Protein AF-A0A3D4I2T9-F1 (afdb_monomer_lite)

pLDDT: mean 94.89, std 4.7, range [67.44, 98.5]

Structure (mmCIF, N/CA/C/O backbone):
data_AF-A0A3D4I2T9-F1
#
_entry.id   AF-A0A3D4I2T9-F1
#
loop_
_atom_site.group_PDB
_atom_site.id
_atom_site.type_symbol
_atom_site.label_atom_id
_atom_site.label_alt_id
_atom_site.label_comp_id
_atom_site.label_asym_id
_atom_site.label_entity_id
_atom_site.label_seq_id
_atom_site.pdbx_PDB_ins_code
_atom_site.Cartn_x
_atom_site.Cartn_y
_atom_site.Cartn_z
_atom_site.occupancy
_atom_site.B_iso_or_equiv
_atom_site.auth_seq_id
_atom_site.auth_comp_id
_atom_site.auth_asym_id
_atom_site.auth_atom_id
_atom_site.pdbx_PDB_model_num
ATOM 1 N N . VAL A 1 1 ? -16.114 -16.164 5.111 1.00 92.69 1 VAL A N 1
ATOM 2 C CA . VAL A 1 1 ? -15.596 -15.105 4.205 1.00 92.69 1 VAL A CA 1
ATOM 3 C C . VAL A 1 1 ? -16.490 -14.908 2.985 1.00 92.69 1 VAL A C 1
ATOM 5 O O . VAL A 1 1 ? -16.882 -13.775 2.762 1.00 92.69 1 VAL A O 1
ATOM 8 N N . ALA A 1 2 ? -16.871 -15.963 2.248 1.00 97.06 2 ALA A N 1
ATOM 9 C CA . ALA A 1 2 ? -17.745 -15.844 1.067 1.00 97.06 2 ALA A CA 1
ATOM 10 C C . ALA A 1 2 ? -19.031 -15.025 1.317 1.00 97.06 2 ALA A C 1
ATOM 12 O O . ALA A 1 2 ? -19.339 -14.123 0.550 1.00 97.06 2 ALA A O 1
ATOM 13 N N . GLU A 1 3 ? -19.716 -15.266 2.438 1.00 97.38 3 GLU A N 1
ATOM 14 C CA . GLU A 1 3 ? -20.915 -14.512 2.836 1.00 97.38 3 GLU A CA 1
ATOM 15 C C . GLU A 1 3 ? -20.654 -13.009 3.044 1.00 97.38 3 GLU A C 1
ATOM 17 O O . GLU A 1 3 ? -21.443 -12.178 2.608 1.00 97.38 3 GLU A O 1
ATOM 22 N N . ILE A 1 4 ? -19.527 -12.648 3.669 1.00 97.69 4 ILE A N 1
ATOM 23 C CA . ILE A 1 4 ? -19.146 -11.245 3.909 1.00 97.69 4 ILE A CA 1
ATOM 24 C C . ILE A 1 4 ? -18.911 -10.535 2.576 1.00 97.69 4 ILE A C 1
ATOM 26 O O . ILE A 1 4 ? -19.383 -9.419 2.383 1.00 97.69 4 ILE A O 1
ATOM 30 N N . ILE A 1 5 ? -18.210 -11.195 1.649 1.00 98.12 5 ILE A N 1
ATOM 31 C CA . ILE A 1 5 ? -17.947 -10.653 0.312 1.00 98.12 5 ILE A CA 1
ATOM 32 C C . ILE A 1 5 ? -19.263 -10.415 -0.430 1.00 98.12 5 ILE A C 1
ATOM 34 O O . ILE A 1 5 ? -19.451 -9.340 -0.994 1.00 98.12 5 ILE A O 1
ATOM 38 N N . GLU A 1 6 ? -20.180 -11.384 -0.402 1.00 98.25 6 GLU A N 1
ATOM 39 C CA . GLU A 1 6 ? -21.478 -11.247 -1.065 1.00 98.25 6 GLU A CA 1
ATOM 40 C C . GLU A 1 6 ? -22.294 -10.092 -0.480 1.00 98.25 6 GLU A C 1
ATOM 42 O O . GLU A 1 6 ? -22.838 -9.269 -1.211 1.00 98.25 6 GLU A O 1
ATOM 47 N N . ASN A 1 7 ? -22.318 -9.974 0.845 1.00 98.06 7 ASN A N 1
ATOM 48 C CA . ASN A 1 7 ? -23.051 -8.919 1.530 1.00 98.06 7 ASN A CA 1
ATOM 49 C C . ASN A 1 7 ? -22.484 -7.525 1.205 1.00 98.06 7 ASN A C 1
ATOM 51 O O . ASN A 1 7 ? -23.238 -6.625 0.839 1.00 98.06 7 ASN A O 1
ATOM 55 N N . VAL A 1 8 ? -21.155 -7.359 1.232 1.00 98.06 8 VAL A N 1
ATOM 56 C CA . VAL A 1 8 ? -20.498 -6.102 0.824 1.00 98.06 8 VAL A CA 1
ATOM 57 C C . VAL A 1 8 ? -20.760 -5.790 -0.649 1.00 98.06 8 VAL A C 1
ATOM 59 O O . VAL A 1 8 ? -20.977 -4.633 -0.997 1.00 98.06 8 VAL A O 1
ATOM 62 N N . ARG A 1 9 ? -20.811 -6.802 -1.522 1.00 97.94 9 ARG A N 1
ATOM 63 C CA . ARG A 1 9 ? -21.143 -6.611 -2.940 1.00 97.94 9 ARG A CA 1
ATOM 64 C C . ARG A 1 9 ? -22.574 -6.106 -3.146 1.00 97.94 9 ARG A C 1
ATOM 66 O O . ARG A 1 9 ? -22.787 -5.269 -4.016 1.00 97.94 9 ARG A O 1
ATOM 73 N N . LEU A 1 10 ? -23.536 -6.611 -2.373 1.00 98.31 10 LEU A N 1
ATOM 74 C CA . LEU A 1 10 ? -24.955 -6.261 -2.507 1.00 98.31 10 LEU A CA 1
ATOM 75 C C . LEU A 1 10 ? -25.326 -4.951 -1.802 1.00 98.31 10 LEU A C 1
ATOM 77 O O . LEU A 1 10 ? -26.204 -4.233 -2.274 1.00 98.31 10 LEU A O 1
ATOM 81 N N . HIS A 1 11 ? -24.673 -4.643 -0.681 1.00 97.88 11 HIS A N 1
ATOM 82 C CA . HIS A 1 11 ? -25.089 -3.570 0.229 1.00 97.88 11 HIS A CA 1
ATOM 83 C C . HIS A 1 11 ? -24.014 -2.497 0.478 1.00 97.88 11 HIS A C 1
ATOM 85 O O . HIS A 1 11 ? -24.264 -1.537 1.206 1.00 97.88 11 HIS A O 1
ATOM 91 N N . GLY A 1 12 ? -22.826 -2.627 -0.121 1.00 97.31 12 GLY A N 1
ATOM 92 C CA . GLY A 1 12 ? -21.783 -1.597 -0.127 1.00 97.31 12 GLY A CA 1
ATOM 93 C C . GLY A 1 12 ? -21.389 -1.097 1.267 1.00 97.31 12 GLY A C 1
ATOM 94 O O . GLY A 1 12 ? -21.145 -1.884 2.187 1.00 97.31 12 GLY A O 1
ATOM 95 N N . ASP A 1 13 ? -21.342 0.228 1.423 1.00 96.00 13 ASP A N 1
ATOM 96 C CA . ASP A 1 13 ? -20.900 0.907 2.648 1.00 96.00 13 ASP A CA 1
ATOM 97 C C . ASP A 1 13 ? -21.744 0.562 3.877 1.00 96.00 13 ASP A C 1
ATOM 99 O O . ASP A 1 13 ? -21.235 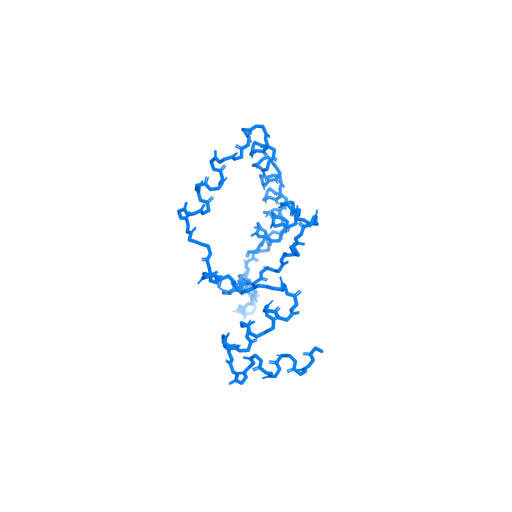0.549 4.999 1.00 96.00 13 ASP A O 1
ATOM 103 N N . GLU A 1 14 ? -23.026 0.239 3.697 1.00 96.19 14 GLU A N 1
ATOM 104 C CA . GLU A 1 14 ? -23.876 -0.172 4.810 1.00 96.19 14 GLU A CA 1
ATOM 105 C C . GLU A 1 14 ? -23.381 -1.489 5.422 1.00 96.19 14 GLU A C 1
ATOM 107 O O . GLU A 1 14 ? -23.241 -1.599 6.645 1.00 96.19 14 GLU A O 1
ATOM 112 N N . ALA A 1 15 ? -23.056 -2.472 4.577 1.00 97.44 15 ALA A N 1
ATOM 113 C CA . ALA A 1 15 ? -22.465 -3.729 5.020 1.00 97.44 15 ALA A CA 1
ATOM 114 C C . ALA A 1 15 ? -21.093 -3.510 5.656 1.00 97.44 15 ALA A C 1
ATOM 116 O O . ALA A 1 15 ? -20.822 -4.081 6.714 1.00 97.44 15 ALA A O 1
ATOM 117 N N . LEU A 1 16 ? -20.256 -2.651 5.063 1.00 96.31 16 LEU A N 1
ATOM 118 C CA . LEU A 1 16 ? -18.954 -2.304 5.633 1.00 96.31 16 LEU A CA 1
ATOM 119 C C . LEU A 1 16 ? -19.103 -1.743 7.048 1.00 96.31 16 LEU A C 1
ATOM 121 O O . LEU A 1 16 ? -18.505 -2.289 7.969 1.00 96.31 16 LEU A O 1
ATOM 125 N N . ARG A 1 17 ? -19.969 -0.745 7.267 1.00 95.81 17 ARG A N 1
ATOM 126 C CA . ARG A 1 17 ? -20.198 -0.169 8.606 1.00 95.81 17 ARG A CA 1
ATOM 127 C C . ARG A 1 17 ? -20.686 -1.214 9.611 1.00 95.81 17 ARG A C 1
ATOM 129 O O . ARG A 1 17 ? -20.225 -1.216 10.752 1.00 95.81 17 ARG A O 1
ATOM 136 N N . ARG A 1 18 ? -21.583 -2.121 9.202 1.00 96.88 18 ARG A N 1
ATOM 137 C CA . ARG A 1 18 ? -22.066 -3.220 10.060 1.00 96.88 18 ARG A CA 1
ATOM 138 C C . ARG A 1 18 ? -20.934 -4.176 10.448 1.00 96.88 18 ARG A C 1
ATOM 140 O O . ARG A 1 18 ? -20.826 -4.537 11.618 1.00 96.88 18 ARG A O 1
ATOM 147 N N . TYR A 1 19 ? -20.087 -4.575 9.498 1.00 97.31 19 TYR A N 1
ATOM 148 C CA . TYR A 1 19 ? -18.957 -5.465 9.777 1.00 97.31 19 TYR A CA 1
ATOM 149 C C . TYR A 1 19 ? -17.852 -4.779 10.580 1.00 97.31 19 TYR A C 1
ATOM 151 O O . TYR A 1 19 ? -17.332 -5.394 11.506 1.00 97.31 19 TYR A O 1
ATOM 159 N N . THR A 1 20 ? -17.556 -3.509 10.308 1.00 96.06 20 THR A N 1
ATOM 160 C CA . THR A 1 20 ? -16.637 -2.692 11.110 1.00 96.06 20 THR A CA 1
ATOM 161 C C . THR A 1 20 ? -17.121 -2.589 12.556 1.00 96.06 20 THR A C 1
ATOM 163 O O . THR A 1 20 ? -16.359 -2.862 13.474 1.00 96.06 20 THR A O 1
ATOM 166 N N . LEU A 1 21 ? -18.409 -2.314 12.800 1.00 96.56 21 LEU A N 1
ATOM 167 C CA . LEU A 1 21 ? -18.945 -2.328 14.167 1.00 96.56 21 LEU A CA 1
ATOM 168 C C . LEU A 1 21 ? -18.805 -3.708 14.827 1.00 96.56 21 LEU A C 1
ATOM 170 O O . LEU A 1 21 ? -18.450 -3.799 15.998 1.00 96.56 21 LEU A O 1
ATOM 174 N N . LYS A 1 22 ? -19.087 -4.778 14.076 1.00 96.94 22 LYS A N 1
ATOM 175 C CA . LYS A 1 22 ? -19.057 -6.158 14.576 1.00 96.94 22 LYS A CA 1
ATOM 176 C C . LYS A 1 22 ? -17.649 -6.633 14.944 1.00 96.94 22 LYS A C 1
ATOM 178 O O . LYS A 1 22 ? -17.508 -7.327 15.946 1.00 96.94 22 LYS A O 1
ATOM 183 N N . PHE A 1 23 ? -16.646 -6.331 14.122 1.00 95.19 23 PHE A N 1
ATOM 184 C CA . PHE A 1 23 ? -15.286 -6.857 14.282 1.00 95.19 23 PHE A CA 1
ATOM 185 C C . PHE A 1 23 ? -14.338 -5.877 14.977 1.00 95.19 23 PHE A C 1
ATOM 187 O O . PHE A 1 23 ? -13.516 -6.313 15.778 1.00 95.19 23 PHE A O 1
ATOM 194 N N . ASP A 1 24 ? -14.501 -4.573 14.744 1.00 93.12 24 ASP A N 1
ATOM 195 C CA . ASP A 1 24 ? -13.624 -3.527 15.287 1.00 93.12 24 ASP A CA 1
ATOM 196 C C . ASP A 1 24 ? -14.258 -2.792 16.485 1.00 93.12 24 ASP A C 1
ATOM 198 O O . ASP A 1 24 ? -13.632 -1.933 17.107 1.00 93.12 24 ASP A O 1
ATOM 202 N N . GLY A 1 25 ? -15.518 -3.104 16.818 1.00 95.19 25 GLY A N 1
ATOM 203 C CA . GLY A 1 25 ? -16.241 -2.590 17.988 1.00 95.19 25 GLY A CA 1
ATOM 204 C C . GLY A 1 25 ? -16.730 -1.143 17.873 1.00 95.19 25 GLY A C 1
ATOM 205 O O . GLY A 1 25 ? -17.507 -0.687 18.711 1.00 95.19 25 GLY A O 1
ATOM 206 N N . ARG A 1 26 ? -16.311 -0.405 16.841 1.00 94.31 26 ARG A N 1
ATOM 207 C CA . ARG A 1 26 ? -16.736 0.975 16.578 1.00 94.31 26 ARG A CA 1
ATOM 208 C C . ARG A 1 26 ? -16.660 1.294 15.095 1.00 94.31 26 ARG A C 1
ATOM 210 O O . ARG A 1 26 ? -15.758 0.828 14.410 1.00 94.31 26 ARG A O 1
ATOM 217 N N . VAL A 1 27 ? -17.563 2.146 14.623 1.00 94.38 27 VAL A N 1
ATOM 218 C CA . VAL A 1 27 ? -17.527 2.672 13.253 1.00 94.38 27 VAL A CA 1
ATOM 219 C C . VAL A 1 27 ? -16.879 4.054 13.281 1.00 94.38 27 VAL A C 1
ATOM 221 O O . VAL A 1 27 ? -17.326 4.891 14.067 1.00 94.38 27 VAL A O 1
ATOM 224 N N . PRO A 1 28 ? -15.845 4.317 12.467 1.00 91.56 28 PRO A N 1
ATOM 225 C CA . PRO A 1 28 ? -15.258 5.646 12.394 1.00 91.56 28 PRO A CA 1
ATOM 226 C C . PRO A 1 28 ? -16.241 6.640 11.761 1.00 91.56 28 PRO A C 1
ATOM 228 O O . PRO A 1 28 ? -17.075 6.271 10.932 1.00 91.56 28 PRO A O 1
ATOM 231 N N . GLU A 1 29 ? -16.131 7.915 12.136 1.00 90.00 29 GLU A N 1
ATOM 232 C CA . GLU A 1 29 ? -16.936 8.989 11.533 1.00 90.00 29 GLU A CA 1
ATOM 233 C C . GLU A 1 29 ? -16.572 9.223 10.063 1.00 90.00 29 GLU A C 1
ATOM 235 O O . GLU A 1 29 ? -17.437 9.537 9.248 1.00 90.00 29 GLU A O 1
ATOM 240 N N . LYS A 1 30 ? -15.292 9.031 9.722 1.00 91.19 30 LYS A N 1
ATOM 241 C CA . LYS A 1 30 ? -14.756 9.137 8.364 1.00 91.19 30 LYS A CA 1
ATOM 242 C C . LYS A 1 30 ? -14.147 7.804 7.943 1.00 91.19 30 LYS A C 1
ATOM 244 O O . LYS A 1 30 ? -13.405 7.191 8.707 1.00 91.19 30 LYS A O 1
ATOM 249 N N . THR A 1 31 ? -14.438 7.372 6.722 1.00 91.06 31 THR A N 1
ATOM 250 C CA . THR A 1 31 ? -13.852 6.164 6.115 1.00 91.06 31 THR A CA 1
ATOM 251 C C . THR A 1 31 ? -12.499 6.431 5.457 1.00 91.06 31 THR A C 1
ATOM 253 O O . THR A 1 31 ? -11.735 5.497 5.230 1.00 91.06 31 THR A O 1
ATOM 256 N N . GLU A 1 32 ? -12.185 7.698 5.185 1.00 94.38 32 GLU A N 1
ATOM 257 C CA . GLU A 1 32 ? -10.935 8.140 4.577 1.00 94.38 32 GLU A CA 1
ATOM 258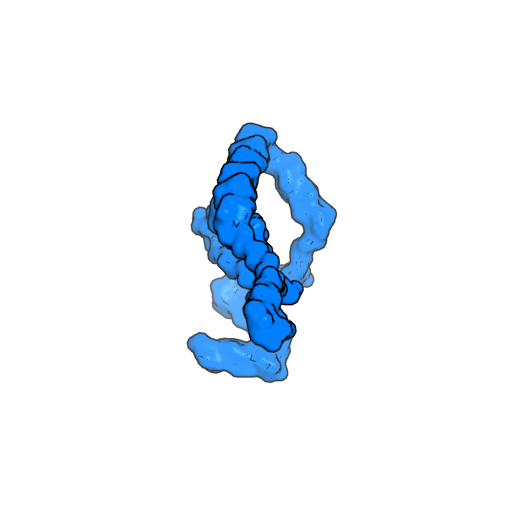 C C . GLU A 1 32 ? -10.247 9.177 5.469 1.00 94.38 32 GLU A C 1
ATOM 260 O O . GLU A 1 32 ? -10.883 10.099 5.987 1.00 94.38 32 GLU A O 1
ATOM 265 N N . VAL A 1 33 ? -8.932 9.026 5.627 1.00 94.25 33 VAL A N 1
ATOM 266 C CA . VAL A 1 33 ? -8.072 10.038 6.246 1.00 94.25 33 VAL A CA 1
ATOM 267 C C . VAL A 1 33 ? -7.664 11.023 5.157 1.00 94.25 33 VAL A C 1
ATOM 269 O O . VAL A 1 33 ? -7.106 10.624 4.138 1.00 94.25 33 VAL A O 1
ATOM 272 N N . SER A 1 34 ? -7.925 12.312 5.353 1.00 95.88 34 SER A N 1
ATOM 273 C CA . SER A 1 34 ? -7.561 13.339 4.375 1.00 95.88 34 SER A CA 1
ATOM 274 C C . SER A 1 34 ? -6.045 13.545 4.298 1.00 95.88 34 SER A C 1
ATOM 276 O O . SER A 1 34 ? -5.300 13.276 5.242 1.00 95.88 34 SER A O 1
ATOM 278 N N . LYS A 1 35 ? -5.564 14.093 3.175 1.00 94.94 35 LYS A N 1
ATOM 279 C CA . LYS A 1 35 ? -4.134 14.402 2.995 1.00 94.94 35 LYS A CA 1
ATOM 280 C C . LYS A 1 35 ? -3.594 15.359 4.059 1.00 94.94 35 LYS A C 1
ATOM 282 O O . LYS A 1 35 ? -2.437 15.229 4.451 1.00 94.94 35 LYS A O 1
ATOM 287 N N . ASP A 1 36 ? -4.407 16.302 4.520 1.00 96.25 36 ASP A N 1
ATOM 288 C CA . ASP A 1 36 ? -3.984 17.261 5.539 1.00 96.25 36 ASP A CA 1
ATOM 289 C C . ASP A 1 36 ? -3.929 16.622 6.929 1.00 96.25 36 ASP A C 1
ATOM 291 O O . ASP A 1 36 ? -2.966 16.860 7.656 1.00 96.25 36 ASP A O 1
ATOM 295 N N . GLU A 1 37 ? -4.864 15.722 7.259 1.00 95.44 37 GLU A N 1
ATOM 296 C CA . GLU A 1 37 ? -4.772 14.889 8.468 1.00 95.44 37 GLU A CA 1
ATOM 297 C C . GLU A 1 37 ? -3.507 14.018 8.435 1.00 95.44 37 GLU A C 1
ATOM 299 O O . GLU A 1 37 ? -2.747 14.009 9.401 1.00 95.44 37 GLU A O 1
ATOM 304 N N . MET A 1 38 ? -3.204 13.362 7.304 1.00 94.44 38 MET A N 1
ATOM 305 C CA . MET A 1 38 ? -1.969 12.575 7.157 1.00 94.44 38 MET A CA 1
ATOM 306 C C . MET A 1 38 ? -0.707 13.418 7.383 1.00 94.44 38 MET A C 1
ATOM 308 O O . MET A 1 38 ? 0.206 12.980 8.083 1.00 94.44 38 MET A O 1
ATOM 312 N N . ARG A 1 39 ? -0.641 14.630 6.814 1.00 94.19 39 ARG A N 1
ATOM 313 C CA . ARG A 1 39 ? 0.493 15.549 7.020 1.00 94.19 39 ARG A CA 1
ATOM 314 C C . ARG A 1 39 ? 0.609 15.973 8.479 1.00 94.19 39 ARG A C 1
ATOM 316 O O . ARG A 1 39 ? 1.713 15.966 9.015 1.00 94.19 39 ARG A O 1
ATOM 323 N N . ALA A 1 40 ? -0.511 16.309 9.114 1.0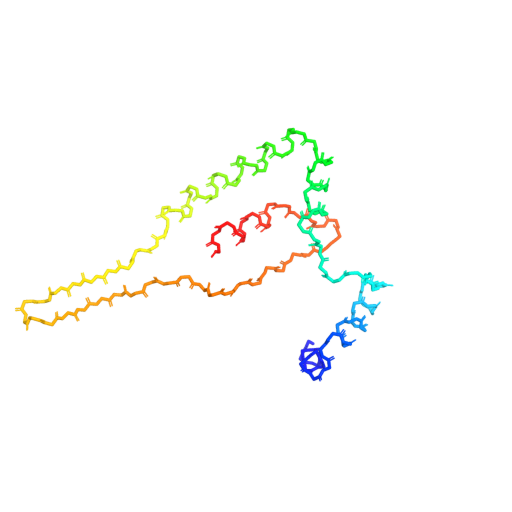0 95.69 40 ALA A N 1
ATOM 324 C CA . ALA A 1 40 ? -0.540 16.690 10.519 1.00 95.69 40 ALA A CA 1
ATOM 325 C C . ALA A 1 40 ? -0.050 15.549 11.425 1.00 95.69 40 ALA A C 1
ATOM 327 O O . ALA A 1 40 ? 0.739 15.801 12.331 1.00 95.69 40 ALA A O 1
ATOM 328 N N . TYR A 1 41 ? -0.442 14.299 11.153 1.00 93.06 41 TYR A N 1
ATOM 329 C CA . TYR A 1 41 ? 0.073 13.134 11.879 1.00 93.06 41 TYR A CA 1
ATOM 330 C C . TYR A 1 41 ? 1.563 12.898 11.622 1.00 93.06 41 TYR A C 1
ATOM 332 O O . TYR A 1 41 ? 2.309 12.648 12.563 1.00 93.06 41 TYR A O 1
ATOM 340 N N . ALA A 1 42 ? 2.025 13.040 10.377 1.00 90.81 42 ALA A N 1
ATOM 341 C CA . ALA A 1 42 ? 3.443 12.894 10.051 1.00 90.81 42 ALA A CA 1
ATOM 342 C C . ALA A 1 42 ? 4.321 13.938 10.766 1.00 90.81 42 ALA A C 1
ATOM 344 O O . ALA A 1 42 ? 5.433 13.620 11.178 1.00 90.81 42 ALA A O 1
ATOM 345 N N . MET A 1 43 ? 3.819 15.164 10.956 1.00 93.06 43 MET A N 1
ATOM 346 C CA . MET A 1 43 ? 4.516 16.221 11.703 1.00 93.06 43 MET A CA 1
ATOM 347 C C . MET A 1 43 ? 4.639 15.936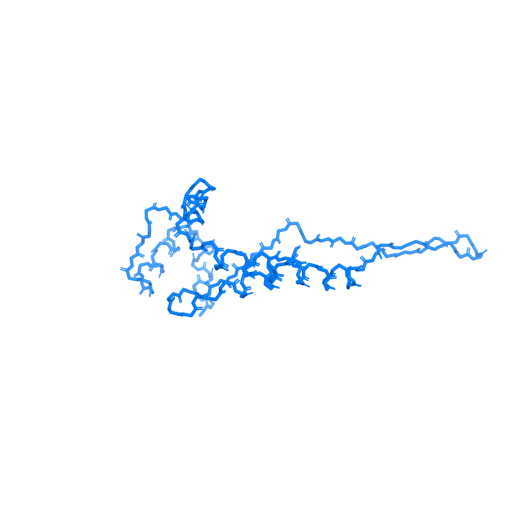 13.206 1.00 93.06 43 MET A C 1
ATOM 349 O O . MET A 1 43 ? 5.473 16.549 13.864 1.00 93.06 43 MET A O 1
ATOM 353 N N . GLN A 1 44 ? 3.830 15.027 13.756 1.00 95.12 44 GLN A N 1
ATOM 354 C CA . GLN A 1 44 ? 3.908 14.623 15.165 1.00 95.12 44 GLN A CA 1
ATOM 355 C C . GLN A 1 44 ? 4.965 13.538 15.408 1.00 95.12 44 GLN A C 1
ATOM 357 O O . GLN A 1 44 ? 5.300 13.255 16.556 1.00 95.12 44 GLN A O 1
ATOM 362 N N . CYS A 1 45 ? 5.484 12.908 14.352 1.00 93.31 45 CYS A N 1
ATOM 363 C CA . CYS A 1 45 ? 6.516 11.890 14.475 1.00 93.31 45 CYS A CA 1
ATOM 364 C C . CYS A 1 45 ? 7.887 12.509 14.775 1.00 93.31 45 CYS A C 1
ATOM 366 O O . CYS A 1 45 ? 8.251 13.560 14.250 1.00 93.31 45 CYS A O 1
ATOM 368 N N . GLU A 1 46 ? 8.689 11.806 15.573 1.00 95.25 46 GLU A N 1
ATOM 369 C CA . GLU A 1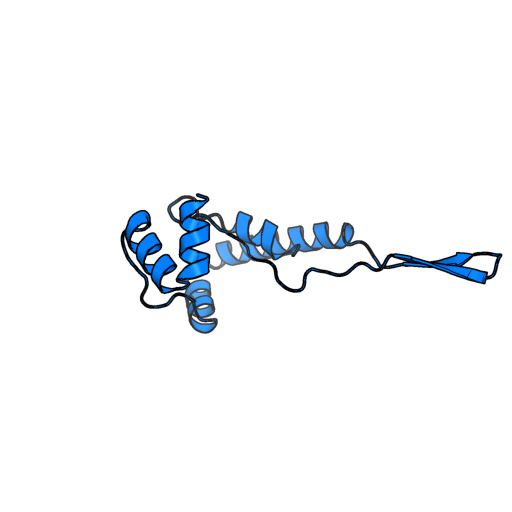 46 ? 10.052 12.224 15.892 1.00 95.25 46 GLU A CA 1
ATOM 370 C C . GLU A 1 46 ? 10.942 12.260 14.638 1.00 95.25 46 GLU A C 1
ATOM 372 O O . GLU A 1 46 ? 10.910 11.352 13.802 1.00 95.25 46 GLU A O 1
ATOM 377 N N . GLY A 1 47 ? 11.791 13.287 14.531 1.00 94.62 47 GLY A N 1
ATOM 378 C CA . GLY A 1 47 ? 12.707 13.469 13.397 1.00 94.62 47 GLY A CA 1
ATOM 379 C C . GLY A 1 47 ? 13.552 12.228 13.065 1.00 94.62 47 GLY A C 1
ATOM 380 O O . GLY A 1 47 ? 13.485 11.756 11.929 1.00 94.62 47 GLY A O 1
ATOM 381 N N . PRO A 1 48 ? 14.262 11.617 14.039 1.00 96.12 48 PRO A N 1
ATOM 382 C CA . PRO A 1 48 ? 15.075 10.422 13.791 1.00 96.12 48 PRO A CA 1
ATOM 383 C C . PRO A 1 48 ? 14.282 9.228 13.241 1.00 96.12 48 PRO A C 1
ATOM 385 O O . PRO A 1 48 ? 14.795 8.436 12.443 1.00 96.12 48 PRO A O 1
ATOM 388 N N . PHE A 1 49 ? 13.018 9.095 13.649 1.00 94.06 49 PHE A N 1
ATOM 389 C CA . PHE A 1 49 ? 12.133 8.049 13.154 1.00 94.06 49 PHE A CA 1
ATOM 390 C C . PHE A 1 49 ? 11.749 8.297 11.691 1.00 94.06 49 PHE A C 1
ATOM 392 O O . PHE A 1 49 ? 11.877 7.399 10.857 1.00 94.06 49 PHE A O 1
ATOM 399 N N . ILE A 1 50 ? 11.367 9.531 11.351 1.00 94.44 50 ILE A N 1
ATOM 400 C CA . ILE A 1 50 ? 11.079 9.933 9.968 1.00 94.44 50 ILE A CA 1
ATOM 401 C C . ILE A 1 50 ? 12.297 9.743 9.060 1.00 94.44 50 ILE A C 1
ATOM 403 O O . ILE A 1 50 ? 12.160 9.228 7.949 1.00 94.44 50 ILE A O 1
ATOM 407 N N . ASP A 1 51 ? 13.489 10.107 9.523 1.00 96.19 51 ASP A N 1
ATOM 408 C CA . ASP A 1 51 ? 14.717 9.949 8.742 1.00 96.19 51 ASP A CA 1
ATOM 409 C C . ASP A 1 51 ? 15.042 8.472 8.487 1.00 96.19 51 ASP A C 1
ATOM 411 O O . ASP A 1 51 ? 15.433 8.097 7.377 1.00 96.19 51 ASP A O 1
ATOM 415 N N . SER A 1 52 ? 14.785 7.606 9.471 1.00 96.31 52 SER A N 1
ATOM 416 C CA . SER A 1 52 ? 14.921 6.154 9.315 1.00 96.31 52 SER A CA 1
ATOM 417 C C . SER A 1 52 ? 13.947 5.596 8.270 1.00 96.31 52 SER A C 1
ATOM 419 O O . SER A 1 52 ? 14.344 4.777 7.437 1.00 96.31 52 SER A O 1
ATOM 421 N N . LEU A 1 53 ? 12.695 6.071 8.256 1.00 96.25 53 LEU A N 1
ATOM 422 C CA . LEU A 1 53 ? 11.703 5.680 7.248 1.00 96.25 53 LEU A CA 1
ATOM 423 C C . LEU A 1 53 ? 12.083 6.161 5.844 1.00 96.25 53 LEU A C 1
ATOM 425 O O . LEU A 1 53 ? 11.976 5.388 4.894 1.00 96.25 53 LEU A O 1
ATOM 429 N N . LYS A 1 54 ? 12.574 7.398 5.702 1.00 96.69 54 LYS A N 1
ATOM 430 C CA . LYS A 1 54 ? 13.054 7.931 4.414 1.00 96.69 54 LYS A CA 1
ATOM 431 C C . LYS A 1 54 ? 14.234 7.129 3.875 1.00 96.69 54 LYS A C 1
ATOM 433 O O . LYS A 1 54 ? 14.261 6.802 2.693 1.00 96.69 54 LYS A O 1
ATOM 438 N N . LYS A 1 55 ? 15.185 6.768 4.742 1.00 98.19 55 LYS A N 1
ATOM 439 C CA . LYS A 1 55 ? 16.323 5.924 4.363 1.00 98.19 55 LYS A CA 1
ATOM 440 C C . LYS A 1 55 ? 15.867 4.540 3.904 1.00 98.19 55 LYS A C 1
ATOM 442 O O . LYS A 1 55 ? 16.334 4.055 2.878 1.00 98.19 55 LYS A O 1
ATOM 447 N N . ALA A 1 56 ? 14.947 3.913 4.639 1.00 98.06 56 ALA A N 1
ATOM 448 C CA . ALA A 1 56 ? 14.370 2.636 4.232 1.00 98.06 56 ALA A CA 1
ATOM 449 C C . ALA A 1 56 ? 13.659 2.753 2.876 1.00 98.06 56 ALA A C 1
ATOM 451 O O . ALA A 1 56 ? 13.881 1.914 2.009 1.00 98.06 56 ALA A O 1
ATOM 452 N N . ALA A 1 57 ? 12.869 3.811 2.673 1.00 98.31 57 ALA A N 1
ATOM 453 C CA . ALA A 1 57 ? 12.169 4.054 1.419 1.00 98.31 57 ALA A CA 1
ATOM 454 C C . ALA A 1 57 ? 13.131 4.190 0.228 1.00 98.31 57 ALA A C 1
ATOM 456 O O . ALA A 1 57 ? 12.941 3.497 -0.766 1.00 98.31 57 ALA A O 1
ATOM 457 N N . SER A 1 58 ? 14.197 4.989 0.364 1.00 98.44 58 SER A N 1
ATOM 458 C CA . SER A 1 58 ? 15.228 5.143 -0.676 1.00 98.44 58 SER A CA 1
ATOM 459 C C . SER A 1 58 ? 15.863 3.802 -1.044 1.00 98.44 58 SER A C 1
ATOM 461 O O . SER A 1 58 ? 15.922 3.447 -2.213 1.00 98.44 58 SER A O 1
ATOM 463 N N . ASN A 1 59 ? 16.265 3.007 -0.048 1.00 98.38 59 ASN A N 1
ATOM 464 C CA . ASN A 1 59 ? 16.882 1.703 -0.300 1.00 98.38 59 ASN A CA 1
ATOM 465 C C . ASN A 1 59 ? 15.928 0.731 -1.020 1.00 98.38 59 ASN A C 1
ATOM 467 O O . ASN A 1 59 ? 16.357 -0.056 -1.863 1.00 98.38 59 ASN A O 1
ATOM 471 N N . ILE A 1 60 ? 14.638 0.752 -0.662 1.00 98.50 60 ILE A N 1
ATOM 472 C CA . ILE A 1 60 ? 13.608 -0.081 -1.297 1.00 98.50 60 ILE A CA 1
ATOM 473 C C . ILE A 1 60 ? 13.403 0.362 -2.748 1.00 98.50 60 ILE A C 1
ATOM 475 O O . ILE A 1 60 ? 13.331 -0.493 -3.631 1.00 98.50 60 ILE A O 1
ATOM 479 N N . GLU A 1 61 ? 13.320 1.668 -2.996 1.00 98.44 61 GLU A N 1
ATOM 480 C CA . GLU A 1 61 ? 13.168 2.234 -4.337 1.00 98.44 61 GLU A CA 1
ATOM 481 C C . GLU A 1 61 ? 14.359 1.873 -5.230 1.00 98.44 61 GLU A C 1
ATOM 483 O O . GLU A 1 61 ? 14.158 1.311 -6.308 1.00 98.44 61 GLU A O 1
ATOM 488 N N . ASP A 1 62 ? 15.586 2.093 -4.754 1.00 98.38 62 ASP A N 1
ATOM 489 C CA . ASP A 1 62 ? 16.820 1.792 -5.488 1.00 98.38 62 ASP A CA 1
ATOM 490 C C . ASP A 1 62 ? 16.879 0.319 -5.923 1.00 98.38 62 ASP A C 1
ATOM 492 O O . ASP A 1 62 ? 17.223 -0.005 -7.066 1.00 98.38 62 ASP A O 1
ATOM 496 N N . PHE A 1 63 ? 16.480 -0.591 -5.030 1.00 98.31 63 PHE A N 1
ATOM 497 C CA . PHE A 1 63 ? 16.431 -2.017 -5.331 1.00 98.31 63 PHE A CA 1
ATOM 498 C C . PHE A 1 63 ? 15.365 -2.356 -6.385 1.00 98.31 63 PHE A C 1
ATOM 500 O O . PHE A 1 63 ? 15.660 -3.040 -7.368 1.00 98.31 63 PHE A O 1
ATOM 507 N N . HIS A 1 64 ? 14.132 -1.868 -6.222 1.00 98.12 64 HIS A N 1
ATOM 508 C CA . HIS A 1 64 ? 13.039 -2.194 -7.145 1.00 98.12 64 HIS A CA 1
ATOM 509 C C . HIS A 1 64 ? 13.198 -1.518 -8.511 1.00 98.12 64 HIS A C 1
ATOM 511 O O . HIS A 1 64 ? 12.779 -2.080 -9.526 1.00 98.12 64 HIS A O 1
ATOM 517 N N . MET A 1 65 ? 13.880 -0.3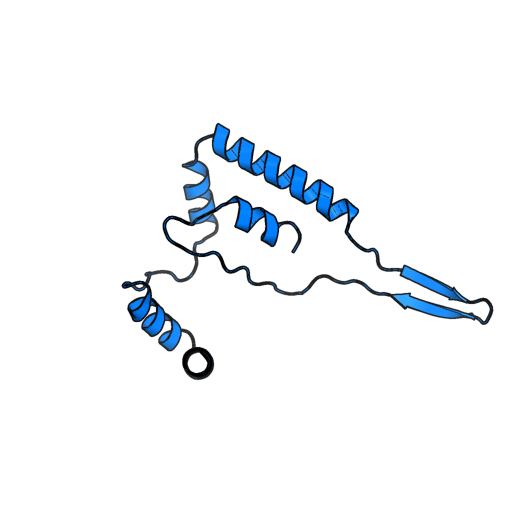72 -8.579 1.00 97.19 65 MET A N 1
ATOM 518 C CA . MET A 1 65 ? 14.260 0.253 -9.846 1.00 97.19 65 MET A CA 1
ATOM 519 C C . MET A 1 65 ? 15.161 -0.654 -10.686 1.00 97.19 65 MET A C 1
ATOM 521 O O . MET A 1 65 ? 14.952 -0.761 -11.895 1.00 97.19 65 MET A O 1
ATOM 525 N N . CYS A 1 66 ? 16.091 -1.382 -10.060 1.00 97.00 66 CYS A N 1
ATOM 526 C CA . CYS A 1 66 ? 16.923 -2.369 -10.754 1.00 97.00 66 CYS A CA 1
ATOM 527 C C . CYS A 1 66 ? 16.112 -3.553 -11.316 1.00 97.00 66 CYS A C 1
ATOM 529 O O . CYS A 1 66 ? 16.519 -4.172 -12.297 1.00 97.00 66 CYS A O 1
ATOM 531 N N . GLN A 1 67 ? 14.965 -3.877 -10.712 1.00 96.69 67 GLN A N 1
ATOM 532 C CA . GLN A 1 67 ? 14.097 -4.986 -11.128 1.00 96.69 67 GLN A CA 1
ATOM 533 C C . GLN A 1 67 ? 13.043 -4.582 -12.170 1.00 96.69 67 GLN A C 1
ATOM 535 O O . GLN A 1 67 ? 12.383 -5.444 -12.759 1.00 96.69 67 GLN A O 1
ATOM 540 N N . LYS A 1 68 ? 12.864 -3.277 -12.407 1.00 95.75 68 LYS A N 1
ATOM 541 C CA . LYS A 1 68 ? 11.818 -2.746 -13.278 1.00 95.75 68 LYS A CA 1
ATOM 542 C C . LYS A 1 68 ? 12.036 -3.159 -14.733 1.00 95.75 68 LYS A C 1
ATOM 544 O O . LYS A 1 68 ? 12.913 -2.650 -15.434 1.00 95.75 68 LYS A O 1
ATOM 549 N N . GLN A 1 69 ? 11.169 -4.044 -15.213 1.00 95.81 69 GLN A N 1
ATOM 550 C CA . GLN A 1 69 ? 11.207 -4.528 -16.587 1.00 95.81 69 GLN A CA 1
ATOM 551 C C . GLN A 1 69 ? 10.811 -3.426 -17.581 1.00 95.81 69 GLN A C 1
ATOM 553 O O . GLN A 1 69 ? 9.819 -2.717 -17.392 1.00 95.81 69 GLN A O 1
ATOM 558 N N . GLN A 1 70 ? 11.570 -3.309 -18.671 1.00 95.00 70 GLN A N 1
ATOM 559 C CA . GLN A 1 70 ? 11.295 -2.358 -19.746 1.00 95.00 70 GLN A CA 1
ATOM 560 C C . GLN A 1 70 ? 10.477 -3.013 -20.859 1.00 95.00 70 GLN A C 1
ATOM 562 O O . GLN A 1 70 ? 10.682 -4.177 -21.206 1.00 95.00 70 GLN A O 1
ATOM 567 N N . SER A 1 71 ? 9.561 -2.241 -21.449 1.00 97.75 71 SER A N 1
ATOM 568 C CA . SER A 1 71 ? 8.928 -2.651 -22.706 1.00 97.75 71 SER A CA 1
ATOM 569 C C . SER A 1 71 ? 9.985 -2.743 -23.804 1.00 97.75 71 SER A C 1
ATOM 571 O O . SER A 1 71 ? 10.927 -1.952 -23.826 1.00 97.75 71 SER A O 1
ATOM 573 N N . TRP A 1 72 ? 9.809 -3.661 -24.747 1.00 97.12 72 TRP A N 1
ATOM 574 C CA . TRP A 1 72 ? 10.739 -3.828 -25.859 1.00 97.12 72 TRP A CA 1
ATOM 575 C C . TRP A 1 72 ? 10.004 -4.171 -27.149 1.00 97.12 72 TRP A C 1
ATOM 577 O O . TRP A 1 72 ? 8.898 -4.713 -27.141 1.00 97.12 72 TRP A O 1
ATOM 587 N N . ILE A 1 73 ? 10.640 -3.838 -28.268 1.00 97.19 73 ILE A N 1
ATOM 588 C CA . ILE A 1 73 ? 10.183 -4.136 -29.624 1.00 97.19 73 ILE A CA 1
ATOM 589 C C . ILE A 1 73 ? 11.408 -4.591 -30.422 1.00 97.19 73 ILE A C 1
ATOM 591 O O . ILE A 1 73 ? 12.510 -4.084 -30.218 1.00 97.19 73 ILE A O 1
ATOM 595 N N . LYS A 1 74 ? 11.227 -5.562 -31.313 1.00 96.62 74 LYS A N 1
ATOM 596 C CA . LYS A 1 74 ? 12.261 -6.111 -32.183 1.00 96.62 74 LYS A CA 1
ATOM 597 C C . LYS A 1 74 ? 11.689 -6.369 -33.570 1.00 96.62 74 LYS A C 1
ATOM 599 O O . LYS A 1 74 ? 10.655 -7.017 -33.713 1.00 96.62 74 LYS A O 1
ATOM 604 N N . THR A 1 75 ? 12.405 -5.919 -34.590 1.00 96.69 75 THR A N 1
ATOM 605 C CA . THR A 1 75 ? 12.108 -6.256 -35.985 1.00 96.69 75 THR A CA 1
ATOM 606 C C . THR A 1 75 ? 12.911 -7.487 -36.384 1.00 96.69 75 THR A C 1
ATOM 608 O O . THR A 1 75 ? 14.112 -7.579 -36.118 1.00 96.69 75 THR A O 1
ATOM 611 N N . ARG A 1 76 ? 12.242 -8.467 -36.983 1.00 94.88 76 ARG A N 1
ATOM 612 C CA . ARG A 1 76 ? 12.849 -9.686 -37.520 1.00 94.88 76 ARG A CA 1
ATOM 613 C C . ARG A 1 76 ? 13.337 -9.451 -38.952 1.00 94.88 76 ARG A C 1
ATOM 615 O O . ARG A 1 76 ? 12.918 -8.510 -39.619 1.00 94.88 76 ARG A O 1
ATOM 622 N N . ALA A 1 77 ? 14.221 -10.326 -39.430 1.00 94.06 77 ALA A N 1
ATOM 623 C CA . ALA A 1 77 ? 14.789 -10.236 -40.779 1.00 94.06 77 ALA A CA 1
ATOM 624 C C . ALA A 1 77 ? 13.742 -10.391 -41.904 1.00 94.06 77 ALA A C 1
ATOM 626 O O . ALA A 1 77 ? 13.964 -9.917 -43.010 1.00 94.06 77 ALA A O 1
ATOM 627 N N . ASP A 1 78 ? 12.598 -11.013 -41.611 1.00 95.75 78 ASP A N 1
ATOM 628 C CA . ASP A 1 78 ? 11.437 -11.152 -42.502 1.00 95.75 78 ASP A CA 1
ATOM 629 C C . ASP A 1 78 ? 10.486 -9.934 -42.458 1.00 95.75 78 ASP A C 1
ATOM 631 O O . ASP A 1 78 ? 9.404 -9.968 -43.037 1.00 95.75 78 ASP A O 1
ATOM 635 N N . GLY A 1 79 ? 10.872 -8.857 -41.763 1.00 95.25 79 GLY A N 1
ATOM 636 C CA . GLY A 1 79 ? 10.084 -7.630 -41.623 1.00 95.25 79 GLY A CA 1
ATOM 637 C C . GLY A 1 79 ? 9.012 -7.678 -40.530 1.00 95.25 79 GLY A C 1
ATOM 638 O O . GLY A 1 79 ? 8.383 -6.656 -40.255 1.00 95.25 79 GLY A O 1
ATOM 639 N N . VAL A 1 80 ? 8.811 -8.819 -39.861 1.00 97.25 80 VAL A N 1
ATOM 640 C CA . VAL A 1 80 ? 7.826 -8.940 -38.777 1.00 97.25 80 VAL A CA 1
ATOM 641 C C . VAL A 1 80 ? 8.311 -8.201 -37.528 1.00 97.25 80 VAL A C 1
ATOM 643 O O . VAL A 1 80 ? 9.435 -8.398 -37.066 1.00 97.25 80 VAL A O 1
ATOM 646 N N . ILE A 1 81 ? 7.441 -7.385 -36.932 1.00 97.00 81 ILE A N 1
ATOM 647 C CA . ILE A 1 81 ? 7.705 -6.679 -35.672 1.00 97.00 81 ILE A CA 1
ATOM 648 C C . ILE A 1 81 ? 7.102 -7.478 -34.513 1.00 97.00 81 ILE A C 1
ATOM 650 O O . ILE A 1 81 ? 5.907 -7.764 -34.503 1.00 97.00 81 ILE A O 1
ATOM 654 N N . THR A 1 82 ? 7.917 -7.818 -33.518 1.00 96.75 82 THR A N 1
ATOM 655 C CA . THR A 1 82 ? 7.482 -8.456 -32.268 1.00 96.75 82 THR A CA 1
ATOM 656 C C . THR A 1 82 ? 7.883 -7.607 -31.068 1.00 96.75 82 THR A C 1
ATOM 658 O O . THR A 1 82 ? 8.763 -6.757 -31.162 1.00 96.75 82 THR A O 1
ATOM 661 N N . GLY A 1 83 ? 7.228 -7.788 -29.924 1.00 96.06 83 GLY A N 1
ATOM 662 C CA . GLY A 1 83 ? 7.520 -6.984 -28.743 1.00 96.06 83 GLY A CA 1
ATOM 663 C C . GLY A 1 83 ? 6.747 -7.417 -27.511 1.00 96.06 83 GLY A C 1
ATOM 664 O O . GLY A 1 83 ? 5.813 -8.214 -27.594 1.00 96.06 83 GLY A O 1
ATOM 665 N N . GLN A 1 84 ? 7.118 -6.837 -26.376 1.00 97.88 84 GLN A N 1
ATOM 666 C CA . GLN A 1 84 ? 6.390 -6.943 -25.122 1.00 97.88 84 GLN A CA 1
ATOM 667 C C . GLN A 1 84 ? 6.129 -5.545 -24.580 1.00 97.88 84 GLN A C 1
ATOM 669 O O . GLN A 1 84 ? 7.042 -4.730 -24.436 1.00 97.88 84 GLN A O 1
ATOM 674 N N . ARG A 1 85 ? 4.867 -5.284 -24.238 1.00 96.81 85 ARG A N 1
ATOM 675 C CA . ARG A 1 85 ? 4.465 -4.050 -23.573 1.00 96.81 85 ARG A CA 1
ATOM 676 C C . ARG A 1 85 ? 4.205 -4.319 -22.101 1.00 96.81 85 ARG A C 1
ATOM 678 O O . ARG A 1 85 ? 3.283 -5.050 -21.758 1.00 96.81 85 ARG A O 1
ATOM 685 N N . ILE A 1 86 ? 4.990 -3.673 -21.255 1.00 97.38 86 ILE A N 1
ATOM 686 C CA . ILE A 1 86 ? 4.901 -3.757 -19.800 1.00 97.38 86 ILE A CA 1
ATOM 687 C C . ILE A 1 86 ? 4.227 -2.482 -19.299 1.00 97.38 86 ILE A C 1
ATOM 689 O O . ILE A 1 86 ? 4.619 -1.375 -19.675 1.00 97.38 86 ILE A O 1
ATOM 693 N N . ARG A 1 87 ? 3.175 -2.632 -18.493 1.00 96.06 87 ARG A N 1
ATOM 694 C CA . ARG A 1 87 ? 2.451 -1.519 -17.871 1.00 96.06 87 ARG A CA 1
ATOM 695 C C . ARG A 1 87 ? 2.114 -1.860 -16.426 1.00 96.06 87 ARG A C 1
ATOM 697 O O . ARG A 1 87 ? 1.723 -2.990 -16.151 1.00 96.06 87 ARG A O 1
ATOM 704 N N . GLY A 1 88 ? 2.218 -0.864 -15.550 1.00 94.81 88 GLY A N 1
ATOM 705 C CA . GLY A 1 88 ? 1.704 -0.960 -14.187 1.00 94.81 88 GLY A CA 1
ATOM 706 C C . GLY A 1 88 ? 0.181 -1.107 -14.161 1.00 94.81 88 GLY A C 1
ATOM 707 O O . GLY A 1 88 ? -0.514 -0.771 -15.129 1.00 94.81 88 GLY A O 1
ATOM 708 N N . LEU A 1 89 ? -0.330 -1.618 -13.044 1.00 96.56 89 LEU A N 1
ATOM 709 C CA . LEU A 1 89 ? -1.764 -1.704 -12.792 1.00 96.56 89 LEU A CA 1
ATOM 710 C C . LEU A 1 89 ? -2.351 -0.298 -12.626 1.00 96.56 89 LEU A C 1
ATOM 712 O O . LEU A 1 89 ? -1.716 0.596 -12.080 1.00 96.56 89 LEU A O 1
ATOM 716 N N . HIS A 1 90 ? -3.588 -0.097 -13.082 1.00 96.88 90 HIS A N 1
ATOM 717 C CA . HIS A 1 90 ? -4.249 1.208 -12.970 1.00 96.88 90 HIS A CA 1
ATOM 718 C C . HIS A 1 90 ? -4.611 1.567 -11.519 1.00 96.88 90 HIS A C 1
ATOM 720 O O . HIS A 1 90 ? -4.636 2.742 -11.163 1.00 96.88 90 HIS A O 1
ATOM 726 N N . LYS A 1 91 ? -4.926 0.562 -10.692 1.00 97.19 91 LYS A N 1
ATOM 727 C CA . LYS A 1 91 ? -5.236 0.707 -9.266 1.00 97.19 91 LYS A CA 1
ATOM 728 C C . LYS A 1 91 ? -4.746 -0.523 -8.509 1.00 97.19 91 LYS A C 1
ATOM 730 O O . LYS A 1 91 ? -4.919 -1.642 -8.989 1.00 97.19 91 LYS A O 1
ATOM 735 N N . VAL A 1 92 ? -4.196 -0.298 -7.321 1.00 97.06 92 VAL A N 1
ATOM 736 C CA . VAL A 1 92 ? -3.761 -1.331 -6.374 1.00 97.06 92 VAL A CA 1
ATOM 737 C C . VAL A 1 92 ? -4.312 -0.965 -4.996 1.00 97.06 92 VAL A C 1
ATOM 739 O O . VAL A 1 92 ? -4.376 0.213 -4.651 1.00 97.06 92 VAL A O 1
ATOM 742 N N . GLY A 1 93 ? -4.750 -1.963 -4.230 1.00 96.44 93 GLY A N 1
ATOM 743 C CA . GLY A 1 93 ? -5.146 -1.804 -2.831 1.00 96.44 93 GLY A CA 1
ATOM 744 C C . GLY A 1 93 ? -4.145 -2.508 -1.923 1.00 96.44 93 GLY A C 1
ATOM 745 O O . GLY A 1 93 ? -3.763 -3.642 -2.205 1.00 96.44 93 GLY A O 1
ATOM 746 N N . ILE A 1 94 ? -3.734 -1.850 -0.840 1.00 95.94 94 ILE A N 1
ATOM 747 C CA . ILE A 1 94 ? -2.822 -2.410 0.163 1.00 95.94 94 ILE A CA 1
ATOM 748 C C . ILE A 1 94 ? -3.595 -2.543 1.471 1.00 95.94 94 ILE A C 1
ATOM 750 O O . ILE A 1 94 ? -4.100 -1.556 2.002 1.00 95.94 94 ILE A O 1
ATOM 754 N N . TYR A 1 95 ? -3.691 -3.768 1.985 1.00 94.00 95 TYR A N 1
ATOM 755 C CA . TYR A 1 95 ? -4.268 -4.041 3.297 1.00 94.00 95 TYR A CA 1
ATOM 756 C C . TYR A 1 95 ? -3.161 -4.091 4.348 1.00 94.00 95 TYR A C 1
ATOM 758 O O . TYR A 1 95 ? -2.188 -4.830 4.197 1.00 94.00 95 TYR A O 1
ATOM 766 N N . VAL A 1 96 ? -3.330 -3.323 5.422 1.00 91.94 96 VAL A N 1
ATOM 767 C CA . VAL A 1 96 ? -2.392 -3.265 6.545 1.00 91.94 96 VAL A CA 1
ATOM 768 C C . VAL A 1 96 ? -3.159 -3.620 7.817 1.00 91.94 96 VAL A C 1
ATOM 770 O O . VAL A 1 96 ? -4.142 -2.943 8.122 1.00 91.94 96 VAL A O 1
ATOM 773 N N . PRO A 1 97 ? -2.756 -4.666 8.559 1.00 89.81 97 PRO A N 1
ATOM 774 C CA . PRO A 1 97 ? -3.390 -5.009 9.827 1.00 89.81 97 PRO A CA 1
ATOM 775 C C . PRO A 1 97 ? -3.309 -3.859 10.842 1.00 89.81 97 PRO A C 1
ATOM 777 O O . PRO A 1 97 ? -2.266 -3.221 10.987 1.00 89.81 97 PRO A O 1
ATOM 780 N N . GLY A 1 98 ? -4.406 -3.613 11.561 1.00 83.75 98 GLY A N 1
ATOM 781 C CA . GLY A 1 98 ? -4.449 -2.655 12.668 1.00 83.75 98 GLY A CA 1
ATOM 782 C C . GLY A 1 98 ? -3.915 -3.220 13.994 1.00 83.75 98 GLY A C 1
ATOM 783 O O . GLY A 1 98 ? -3.534 -4.386 14.094 1.00 83.75 98 GLY A O 1
ATOM 784 N N . GLY A 1 99 ? -3.931 -2.391 15.044 1.00 79.06 99 GLY A N 1
ATOM 785 C CA . GLY A 1 99 ? -3.528 -2.776 16.403 1.00 79.06 99 GLY A CA 1
ATOM 786 C C . GLY A 1 99 ? -2.024 -2.637 16.665 1.00 79.06 99 GLY A C 1
ATOM 787 O O . GLY A 1 99 ? -1.366 -1.755 16.122 1.00 79.06 99 GLY A O 1
ATOM 788 N N . THR A 1 100 ? -1.471 -3.500 17.521 1.00 73.00 100 THR A N 1
ATOM 789 C CA . THR A 1 100 ? -0.049 -3.478 17.923 1.00 73.00 100 THR A CA 1
ATOM 790 C C . THR A 1 100 ? 0.908 -3.990 16.842 1.00 73.00 100 THR A C 1
ATOM 792 O O . THR A 1 100 ? 2.113 -3.786 16.949 1.00 73.00 100 THR A O 1
ATOM 795 N N . ALA A 1 101 ? 0.383 -4.620 15.787 1.00 67.44 101 ALA A N 1
ATOM 796 C CA . ALA A 1 101 ? 1.138 -5.121 14.637 1.00 67.44 101 ALA A CA 1
ATOM 797 C C . ALA A 1 101 ? 1.253 -4.088 13.494 1.00 67.44 101 ALA A C 1
ATOM 799 O O . ALA A 1 101 ? 1.416 -4.453 12.329 1.00 67.44 101 ALA A O 1
ATOM 800 N N . ALA A 1 102 ? 1.142 -2.795 13.807 1.00 77.00 102 ALA A N 1
ATOM 801 C CA . ALA A 1 102 ? 1.299 -1.727 12.829 1.00 77.00 102 ALA A CA 1
ATOM 802 C C . ALA A 1 102 ? 2.786 -1.543 12.485 1.00 77.00 102 ALA A C 1
ATOM 804 O O . ALA A 1 102 ? 3.536 -0.903 13.221 1.00 77.00 102 ALA A O 1
ATOM 805 N N . TYR A 1 103 ? 3.208 -2.105 11.351 1.00 88.25 103 TYR A N 1
ATOM 806 C CA . TYR A 1 103 ? 4.580 -2.001 10.857 1.00 88.25 103 TYR A CA 1
ATOM 807 C C . TYR A 1 103 ? 4.656 -1.041 9.660 1.00 88.25 103 TYR A C 1
ATOM 809 O O . TYR A 1 103 ? 4.254 -1.411 8.553 1.00 88.25 103 TYR A O 1
ATOM 817 N N . PRO A 1 104 ? 5.223 0.172 9.824 1.00 90.31 104 PRO A N 1
ATOM 818 C CA . PRO A 1 104 ? 5.434 1.100 8.710 1.00 90.31 104 PRO A CA 1
ATOM 819 C C . PRO A 1 104 ? 6.268 0.486 7.581 1.00 90.31 104 PRO A C 1
ATOM 821 O O . PRO A 1 104 ? 6.051 0.784 6.411 1.00 90.31 104 PRO A O 1
ATOM 824 N N . SER A 1 105 ? 7.181 -0.430 7.914 1.00 92.56 105 SER A N 1
ATOM 825 C CA . SER A 1 105 ? 7.981 -1.173 6.939 1.00 92.56 105 SER A CA 1
ATOM 826 C C . SER A 1 105 ? 7.127 -1.992 5.968 1.00 92.56 105 SER A C 1
ATOM 828 O O . SER A 1 105 ? 7.436 -2.019 4.779 1.00 92.56 105 SER A O 1
ATOM 830 N N . SER A 1 106 ? 6.032 -2.611 6.424 1.00 92.56 106 SER A N 1
ATOM 831 C CA . SER A 1 106 ? 5.115 -3.356 5.553 1.00 92.56 106 SER A CA 1
ATOM 832 C C . SER A 1 106 ? 4.431 -2.441 4.540 1.00 92.56 106 SER A C 1
ATOM 834 O O . SER A 1 106 ? 4.259 -2.837 3.390 1.00 92.56 106 SER A O 1
ATOM 836 N N . VAL A 1 107 ? 4.094 -1.209 4.935 1.00 95.31 107 VAL A N 1
ATOM 837 C CA . VAL A 1 107 ? 3.553 -0.200 4.012 1.00 95.31 107 VAL A CA 1
ATOM 838 C C . VAL A 1 107 ? 4.595 0.155 2.959 1.00 95.31 107 VAL A C 1
ATOM 840 O O . VAL A 1 107 ? 4.295 0.068 1.775 1.00 95.31 107 VAL A O 1
ATOM 843 N N . LEU A 1 108 ? 5.823 0.492 3.370 1.00 97.19 108 LEU A N 1
ATOM 844 C CA . LEU A 1 108 ? 6.892 0.874 2.440 1.00 97.19 108 LEU A CA 1
ATOM 845 C C . LEU A 1 108 ? 7.189 -0.238 1.423 1.00 97.19 108 LEU A C 1
ATOM 847 O O . LEU A 1 108 ? 7.242 0.023 0.226 1.00 97.19 108 LEU A O 1
ATOM 851 N N . MET A 1 109 ? 7.307 -1.484 1.887 1.00 96.81 109 MET A N 1
ATOM 852 C CA . MET A 1 109 ? 7.610 -2.640 1.035 1.00 96.81 109 MET A CA 1
ATOM 853 C C . MET A 1 109 ? 6.505 -2.974 0.024 1.00 96.81 109 MET A C 1
ATOM 855 O O . MET A 1 109 ? 6.804 -3.577 -0.999 1.00 96.81 109 MET A O 1
ATOM 859 N N . ASN A 1 110 ? 5.247 -2.608 0.291 1.00 96.75 110 ASN A N 1
ATOM 860 C CA . ASN A 1 110 ? 4.141 -2.832 -0.647 1.00 96.75 110 ASN A CA 1
ATOM 861 C C . ASN A 1 110 ? 3.871 -1.614 -1.539 1.00 96.75 110 ASN A C 1
ATOM 863 O O . ASN A 1 110 ? 3.556 -1.781 -2.710 1.00 96.75 110 ASN A O 1
ATOM 867 N N . ALA A 1 111 ? 3.970 -0.400 -0.992 1.00 97.19 111 ALA A N 1
ATOM 868 C CA . ALA A 1 111 ? 3.570 0.825 -1.680 1.00 97.19 111 ALA A CA 1
ATOM 869 C C . ALA A 1 111 ? 4.633 1.365 -2.639 1.00 97.19 111 ALA A C 1
ATOM 871 O O . ALA A 1 111 ? 4.273 1.919 -3.666 1.00 97.19 111 ALA A O 1
ATOM 872 N N . ILE A 1 112 ? 5.922 1.221 -2.319 1.00 97.75 112 ILE A N 1
ATOM 873 C CA . ILE A 1 112 ? 7.014 1.726 -3.166 1.00 97.75 112 ILE A CA 1
ATOM 874 C C . ILE A 1 112 ? 7.143 0.962 -4.497 1.00 97.75 112 ILE A C 1
ATOM 876 O O . ILE A 1 112 ? 7.332 1.618 -5.519 1.00 97.75 112 ILE A O 1
ATOM 880 N N . PRO A 1 113 ? 7.063 -0.384 -4.546 1.00 96.19 113 PRO A N 1
ATOM 881 C CA . PRO A 1 113 ? 7.158 -1.095 -5.823 1.00 96.19 113 PRO A CA 1
ATOM 882 C C . PRO A 1 113 ? 5.878 -1.077 -6.672 1.00 96.19 113 PRO A C 1
ATOM 884 O O . PRO A 1 113 ? 5.942 -1.480 -7.836 1.00 96.19 113 PRO A O 1
ATOM 887 N N . ALA A 1 114 ? 4.735 -0.689 -6.095 1.00 93.94 114 ALA A N 1
ATOM 888 C CA . ALA A 1 114 ? 3.432 -0.659 -6.766 1.00 93.94 114 ALA A CA 1
ATOM 889 C C . ALA A 1 114 ? 3.302 0.535 -7.725 1.00 93.94 114 ALA A C 1
ATOM 891 O O . ALA A 1 114 ? 2.805 0.312 -8.856 1.00 93.94 114 ALA A O 1
#

Secondary structure (DSSP, 8-state):
-HHHHHHHHHHHHHHHHHHHHHHHSS--S-SS--HHHHHHHHHTS-HHHHHHHHHHHHHHHHHHHHH-PPPEEEE-TTS-EEEE-----S--------GGG--HHHHHHHHS--

Sequence (114 aa):
VAEIIENVRLHGDEALRRYTLKFDGRVPEKTEVSKDEMRAYAMQCEGPFIDSLKKAASNIEDFHMCQKQQSWIKTRADGVITGQRIRGLHKVGIYVPGGTAAYPSSVLMNAIPA

Radius of gyration: 21.19 Å; chains: 1; bounding box: 42×33×60 Å

Foldseek 3Di:
DVVLVVCCVVPPVVSVQVVCCVPVVHGDPDPDDDPVNVVVVVVPDDPVVVVVLVVLLVVLLVVLVVVDDDWDWDADPVRDIDIDDDDDDPDDDDDADDDPRGDVSSVSNPVNND